Protein AF-A0A336LQJ3-F1 (afdb_monomer_lite)

Sequence (79 aa):
MKRFLLCLTIFFLLEFCPRIQCIGRDDDSSESNEAEPQQCQPGSVRENDCNTCTCGMDGIEYCTLALCYDKKNADQKFE

Structure (mmCIF, N/CA/C/O backbone):
data_AF-A0A336LQJ3-F1
#
_entry.id   AF-A0A336LQJ3-F1
#
loop_
_atom_site.group_PDB
_atom_site.id
_atom_site.type_symbol
_atom_site.label_atom_id
_atom_site.label_alt_id
_atom_site.label_comp_id
_atom_site.label_asym_id
_atom_site.label_entity_id
_atom_site.label_seq_id
_atom_site.pdbx_PDB_ins_code
_atom_site.Cartn_x
_atom_site.Cartn_y
_atom_site.Cartn_z
_atom_site.occupancy
_atom_site.B_iso_or_equiv
_atom_site.auth_seq_id
_atom_site.auth_co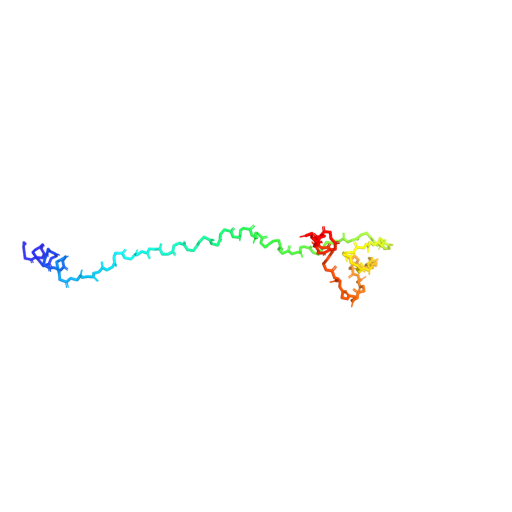mp_id
_atom_site.auth_asym_id
_atom_site.auth_atom_id
_atom_site.pdbx_PDB_model_num
ATOM 1 N N . MET A 1 1 ? 31.641 33.919 51.111 1.00 56.03 1 MET A N 1
ATOM 2 C CA . MET A 1 1 ? 30.571 33.455 52.030 1.00 56.03 1 MET A CA 1
ATOM 3 C C . MET A 1 1 ? 29.246 34.233 51.947 1.00 56.03 1 MET A C 1
ATOM 5 O O . MET A 1 1 ? 28.293 33.812 52.576 1.00 56.03 1 MET A O 1
ATOM 9 N N . LYS A 1 2 ? 29.113 35.305 51.142 1.00 44.72 2 LYS A N 1
ATOM 10 C CA . LYS A 1 2 ? 27.810 35.976 50.901 1.00 44.72 2 LYS A CA 1
ATOM 11 C C . LYS A 1 2 ? 26.974 35.376 49.757 1.00 44.72 2 LYS A C 1
ATOM 13 O O . LYS A 1 2 ? 25.770 35.574 49.718 1.00 44.72 2 LYS A O 1
ATOM 18 N N . ARG A 1 3 ? 27.593 34.598 48.859 1.00 46.56 3 ARG A N 1
ATOM 19 C CA . ARG A 1 3 ? 26.898 33.926 47.742 1.00 46.56 3 ARG A CA 1
ATOM 20 C C . ARG A 1 3 ? 26.161 32.645 48.155 1.00 46.56 3 ARG A C 1
ATOM 22 O O . ARG A 1 3 ? 25.163 32.307 47.542 1.00 46.56 3 ARG A O 1
ATOM 29 N N . PHE A 1 4 ? 26.616 31.977 49.219 1.00 49.72 4 PHE A N 1
ATOM 30 C CA . PHE A 1 4 ? 25.964 30.773 49.753 1.00 49.72 4 PHE A CA 1
ATOM 31 C C . PHE A 1 4 ? 24.656 31.097 50.493 1.00 49.72 4 PHE A C 1
ATOM 33 O O . PHE A 1 4 ? 23.682 30.367 50.357 1.00 49.72 4 PHE A O 1
ATOM 40 N N . LEU A 1 5 ? 24.602 32.230 51.208 1.00 52.09 5 LEU A N 1
ATOM 41 C CA . LEU A 1 5 ? 23.392 32.656 51.924 1.00 52.09 5 LEU A CA 1
ATOM 42 C C . LEU A 1 5 ? 22.252 33.078 50.980 1.00 52.09 5 LEU A C 1
ATOM 44 O O . LEU A 1 5 ? 21.092 32.866 51.305 1.00 52.09 5 LEU A O 1
ATOM 48 N N . LEU A 1 6 ? 22.588 33.614 49.801 1.00 53.38 6 LEU A N 1
ATOM 49 C CA . LEU A 1 6 ? 21.620 34.004 48.767 1.00 53.38 6 LEU A CA 1
ATOM 50 C C . LEU A 1 6 ? 20.850 32.798 48.205 1.00 53.38 6 LEU A C 1
ATOM 52 O O . LEU A 1 6 ? 19.694 32.931 47.824 1.00 53.38 6 LEU A O 1
ATOM 56 N N . CYS A 1 7 ? 21.468 31.615 48.189 1.00 53.69 7 CYS A N 1
ATOM 57 C CA . CYS A 1 7 ? 20.855 30.400 47.654 1.00 53.69 7 CYS A CA 1
ATOM 58 C C . CYS A 1 7 ? 19.832 29.784 48.629 1.00 53.69 7 CYS A C 1
ATOM 60 O O . CYS A 1 7 ? 18.778 29.316 48.208 1.00 53.69 7 CYS A O 1
ATOM 62 N N . LEU A 1 8 ? 20.094 29.848 49.942 1.00 56.25 8 LEU A N 1
ATOM 63 C CA . LEU A 1 8 ? 19.189 29.305 50.967 1.00 56.25 8 LEU A CA 1
ATOM 64 C C . LEU A 1 8 ? 17.914 30.144 51.141 1.00 56.25 8 LEU A C 1
ATOM 66 O O . LEU A 1 8 ? 16.858 29.599 51.445 1.00 56.25 8 LEU A O 1
ATOM 70 N N . THR A 1 9 ? 17.984 31.457 50.904 1.00 56.50 9 THR A N 1
ATOM 71 C CA . THR A 1 9 ? 16.809 32.344 50.960 1.00 56.50 9 THR A CA 1
ATOM 72 C C . THR A 1 9 ? 15.909 32.224 49.731 1.00 56.50 9 THR A C 1
ATOM 74 O O . THR A 1 9 ? 14.713 32.476 49.822 1.00 56.50 9 THR A O 1
ATOM 77 N N . ILE A 1 10 ? 16.466 31.818 48.584 1.00 57.94 10 ILE A N 1
ATOM 78 C CA . ILE A 1 10 ? 15.706 31.593 47.343 1.00 57.94 10 ILE A CA 1
ATOM 79 C C . ILE A 1 10 ? 14.925 30.266 47.413 1.00 57.94 10 ILE A C 1
ATOM 81 O O . ILE A 1 10 ? 13.850 30.164 46.831 1.00 57.94 10 ILE A O 1
ATOM 85 N N . PHE A 1 11 ? 15.406 29.291 48.195 1.00 56.81 11 PHE A N 1
ATOM 86 C CA . PHE A 1 11 ? 14.763 27.984 48.395 1.00 56.81 11 PHE A CA 1
ATOM 87 C C . PHE A 1 11 ? 13.417 28.032 49.143 1.00 56.81 11 PHE A C 1
ATOM 89 O O . PHE A 1 11 ? 12.605 27.133 48.967 1.00 56.81 11 PHE A O 1
ATOM 96 N N . PHE A 1 12 ? 13.170 29.052 49.974 1.00 57.91 12 PHE A N 1
ATOM 97 C CA . PHE A 1 12 ? 11.950 29.145 50.795 1.00 57.91 12 PHE A CA 1
ATOM 98 C C . PHE A 1 12 ? 10.859 30.059 50.222 1.00 57.91 12 PHE A C 1
ATOM 100 O O . PHE A 1 12 ? 9.724 29.999 50.683 1.00 57.91 12 PHE A O 1
ATOM 107 N N . LEU A 1 13 ? 11.181 30.924 49.255 1.00 65.12 13 LEU A N 1
ATOM 108 C CA . LEU A 1 13 ? 10.247 31.945 48.751 1.00 65.12 13 LEU A CA 1
ATOM 109 C C . LEU A 1 13 ? 9.718 31.676 47.350 1.00 65.12 13 LEU A C 1
ATOM 111 O O . LEU A 1 13 ? 8.858 32.409 46.866 1.00 65.12 13 LEU A O 1
ATOM 115 N N . LEU A 1 14 ? 10.223 30.644 46.689 1.00 54.38 14 LEU A N 1
ATOM 116 C CA . LEU A 1 14 ? 9.732 30.256 45.389 1.00 54.38 14 LEU A CA 1
ATOM 117 C C . LEU A 1 14 ? 9.230 28.830 45.529 1.00 54.38 14 LEU A C 1
ATOM 119 O O . LEU A 1 14 ? 10.006 27.879 45.584 1.00 54.38 14 LEU A O 1
ATOM 123 N N . GLU A 1 15 ? 7.904 28.738 45.587 1.00 57.44 15 GLU A N 1
ATOM 124 C CA . GLU A 1 15 ? 7.047 27.753 44.920 1.00 57.44 15 GLU A CA 1
ATOM 125 C C . GLU A 1 15 ? 7.552 27.467 43.486 1.00 57.44 15 GLU A C 1
ATOM 127 O O . GLU A 1 15 ? 6.870 27.659 42.480 1.00 57.44 15 GLU A O 1
ATOM 132 N N . PHE A 1 16 ? 8.806 27.044 43.358 1.00 53.97 16 PHE A N 1
ATOM 133 C CA . PHE A 1 16 ? 9.335 26.426 42.171 1.00 53.97 16 PHE A CA 1
ATOM 134 C C . PHE A 1 16 ? 8.824 25.006 42.228 1.00 53.97 16 PHE A C 1
ATOM 136 O O . PHE A 1 16 ? 9.450 24.134 42.826 1.00 53.97 16 PHE A O 1
ATOM 143 N N . CYS A 1 17 ? 7.667 24.800 41.601 1.00 57.19 17 CYS A N 1
ATOM 144 C CA . CYS A 1 17 ? 7.284 23.517 41.039 1.00 57.19 17 CYS A CA 1
ATOM 145 C C . CYS A 1 17 ? 8.565 22.864 40.488 1.00 57.19 17 CYS A C 1
ATOM 147 O O . CYS A 1 17 ? 9.127 23.397 39.521 1.00 57.19 17 CYS A O 1
ATOM 149 N N . PRO A 1 18 ? 9.118 21.818 41.138 1.00 58.84 18 PRO A N 1
ATOM 150 C CA . PRO A 1 18 ? 10.366 21.211 40.715 1.00 58.84 18 PRO A CA 1
ATOM 151 C C . PRO A 1 18 ? 10.051 20.487 39.421 1.00 58.84 18 PRO A C 1
ATOM 153 O O . PRO A 1 18 ? 9.614 19.349 39.463 1.00 58.84 18 PRO A O 1
ATOM 156 N N . ARG A 1 19 ? 10.162 21.220 38.307 1.00 55.53 19 ARG A N 1
ATOM 157 C CA . ARG A 1 19 ? 10.028 20.819 36.908 1.00 55.53 19 ARG A CA 1
ATOM 158 C C . ARG A 1 19 ? 9.681 19.336 36.775 1.00 55.53 19 ARG A C 1
ATOM 160 O O . ARG A 1 19 ? 10.558 18.519 36.509 1.00 55.53 19 ARG A O 1
ATOM 167 N N . ILE A 1 20 ? 8.407 19.008 37.017 1.00 59.91 20 ILE A N 1
ATOM 168 C CA . ILE A 1 20 ? 7.862 17.687 36.734 1.00 59.91 20 ILE A CA 1
ATOM 169 C C . ILE A 1 20 ? 8.100 17.522 35.244 1.00 59.91 20 ILE A C 1
ATOM 171 O O . ILE A 1 20 ? 7.499 18.207 34.416 1.00 59.91 20 ILE A O 1
ATOM 175 N N . GLN A 1 21 ? 9.088 16.701 34.911 1.00 52.00 21 GLN A N 1
ATOM 176 C CA . GLN A 1 21 ? 9.307 16.260 33.556 1.00 52.00 21 GLN A CA 1
ATOM 177 C C . GLN A 1 21 ? 8.079 15.417 33.229 1.00 52.00 21 GLN A C 1
ATOM 179 O O . GLN A 1 21 ? 7.984 14.267 33.653 1.00 52.00 21 GLN A O 1
ATOM 184 N N . CYS A 1 22 ? 7.105 15.997 32.532 1.00 57.88 22 CYS A N 1
ATOM 185 C CA . CYS A 1 22 ? 6.098 15.204 31.852 1.00 57.88 22 CYS A CA 1
ATOM 186 C C . CYS A 1 22 ? 6.849 14.389 30.796 1.00 57.88 22 CYS A C 1
ATOM 188 O O . CYS A 1 22 ? 7.105 14.873 29.696 1.00 57.88 22 CYS A O 1
ATOM 190 N N . ILE A 1 23 ? 7.277 13.179 31.154 1.00 65.69 23 ILE A N 1
ATOM 191 C CA . ILE A 1 23 ? 7.594 12.151 30.173 1.00 65.69 23 ILE A CA 1
ATOM 192 C C . ILE A 1 23 ? 6.231 11.718 29.648 1.00 65.69 23 ILE A C 1
ATOM 194 O O . ILE A 1 23 ? 5.526 10.937 30.286 1.00 65.69 23 ILE A O 1
ATOM 198 N N . GLY A 1 24 ? 5.819 12.305 28.525 1.00 58.94 24 GLY A N 1
ATOM 199 C CA . GLY A 1 24 ? 4.821 11.666 27.684 1.00 58.94 24 GLY A CA 1
ATOM 200 C C . GLY A 1 24 ? 5.410 10.329 27.263 1.00 58.94 24 GLY A C 1
ATOM 201 O O . GLY A 1 24 ? 6.482 10.289 26.660 1.00 58.94 24 GLY A O 1
ATOM 202 N N . ARG A 1 25 ? 4.769 9.231 27.662 1.00 54.75 25 ARG A N 1
ATOM 203 C CA . ARG A 1 25 ? 5.086 7.916 27.122 1.00 5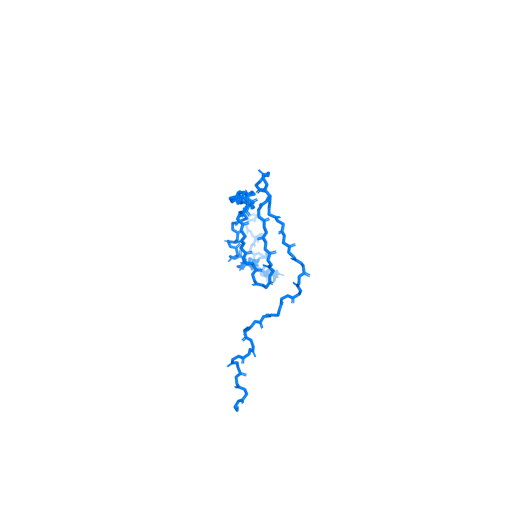4.75 25 ARG A CA 1
ATOM 204 C C . ARG A 1 25 ? 4.399 7.801 25.771 1.00 54.75 25 ARG A C 1
ATOM 206 O O . ARG A 1 25 ? 3.394 7.111 25.658 1.00 54.75 25 ARG A O 1
ATOM 213 N N . ASP A 1 26 ? 4.958 8.470 24.775 1.00 57.34 26 ASP A N 1
ATOM 214 C CA . ASP A 1 26 ? 4.733 8.093 23.385 1.00 57.34 26 ASP A CA 1
ATOM 215 C C . ASP A 1 26 ? 5.764 7.005 23.051 1.00 57.34 26 ASP A C 1
ATOM 217 O O . ASP A 1 26 ? 6.652 7.181 22.224 1.00 57.34 26 ASP A O 1
ATOM 221 N N . ASP A 1 27 ? 5.657 5.862 23.743 1.00 57.09 27 ASP A N 1
ATOM 222 C CA . ASP A 1 27 ? 6.190 4.593 23.238 1.00 57.09 27 ASP A CA 1
ATOM 223 C C . ASP A 1 27 ? 5.226 4.105 22.144 1.00 57.09 27 ASP A C 1
ATOM 225 O O . ASP A 1 27 ? 4.634 3.032 22.258 1.00 57.09 27 ASP A O 1
ATOM 229 N N . ASP A 1 28 ? 5.027 4.907 21.099 1.00 51.72 28 ASP A N 1
ATOM 230 C CA . ASP A 1 28 ? 4.737 4.333 19.797 1.00 51.72 28 ASP A CA 1
ATOM 231 C C . ASP A 1 28 ? 6.080 4.261 19.087 1.00 51.72 28 ASP A C 1
ATOM 233 O O . ASP A 1 28 ? 6.495 5.136 18.330 1.00 51.72 28 ASP A O 1
ATOM 237 N N . SER A 1 29 ? 6.796 3.182 19.388 1.00 56.53 29 SER A N 1
ATOM 238 C CA . SER A 1 29 ? 7.792 2.639 18.476 1.00 56.53 29 SER A CA 1
ATOM 239 C C . SER A 1 29 ? 7.062 2.066 17.257 1.00 56.53 29 SER A C 1
ATOM 241 O O . SER A 1 29 ? 7.231 0.909 16.890 1.00 56.53 29 SER A O 1
ATOM 243 N N . SER A 1 30 ? 6.282 2.902 16.571 1.00 55.28 30 SER A N 1
ATOM 244 C CA . SER A 1 30 ? 6.219 2.833 15.130 1.00 55.28 30 SER A CA 1
ATOM 245 C C . SER A 1 30 ? 7.560 3.384 14.668 1.00 55.28 30 SER A C 1
ATOM 247 O O . SER A 1 30 ? 7.714 4.560 14.339 1.00 55.28 30 SER A O 1
ATOM 249 N N . GLU A 1 31 ? 8.570 2.518 14.717 1.00 56.44 31 GLU A N 1
ATOM 250 C CA . GLU A 1 31 ? 9.641 2.560 13.743 1.00 56.44 31 GLU A CA 1
ATOM 251 C C . GLU A 1 31 ? 8.930 2.818 12.419 1.00 56.44 31 GLU A C 1
ATOM 253 O O . GLU A 1 31 ? 8.130 1.992 11.959 1.00 56.44 31 GLU A O 1
ATOM 258 N N . SER A 1 32 ? 9.067 4.046 11.911 1.00 49.88 32 SER A N 1
ATOM 259 C CA . SER A 1 32 ? 8.606 4.385 10.586 1.00 49.88 32 SER A CA 1
ATOM 260 C C . SER A 1 32 ? 9.462 3.515 9.696 1.00 49.88 32 SER A C 1
ATOM 262 O O . SER A 1 32 ? 10.546 3.904 9.278 1.00 49.88 32 SER A O 1
ATOM 264 N N . ASN A 1 33 ? 8.985 2.298 9.456 1.00 57.16 33 ASN A N 1
ATOM 265 C CA . ASN A 1 33 ? 9.211 1.650 8.200 1.00 57.16 33 ASN A CA 1
ATOM 266 C C . ASN A 1 33 ? 8.708 2.707 7.224 1.00 57.16 33 ASN A C 1
ATOM 268 O O . ASN A 1 33 ? 7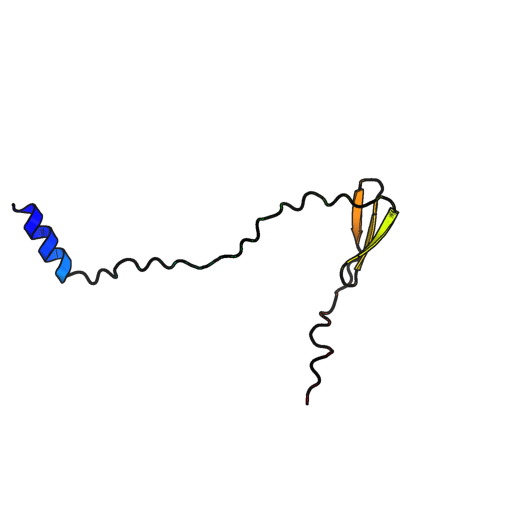.501 2.824 6.994 1.00 57.16 33 ASN A O 1
ATOM 272 N N . GLU A 1 34 ? 9.616 3.552 6.718 1.00 52.66 34 GLU A N 1
ATOM 273 C CA . GLU A 1 34 ? 9.472 4.003 5.354 1.00 52.66 34 GLU A CA 1
ATOM 274 C C . GLU A 1 34 ? 9.047 2.741 4.631 1.00 52.66 34 GLU A C 1
ATOM 276 O O . GLU A 1 34 ? 9.764 1.738 4.674 1.00 52.66 34 GLU A O 1
ATOM 281 N N . ALA A 1 35 ? 7.799 2.729 4.165 1.00 57.09 35 ALA A N 1
ATOM 282 C CA . ALA A 1 35 ? 7.287 1.634 3.387 1.00 57.09 35 ALA A CA 1
ATOM 283 C C . ALA A 1 35 ? 8.207 1.588 2.174 1.00 57.09 35 ALA A C 1
ATOM 285 O O . ALA A 1 35 ? 7.998 2.308 1.197 1.00 57.09 35 ALA A O 1
ATOM 286 N N . GLU A 1 36 ? 9.288 0.811 2.283 1.00 58.06 36 GLU A N 1
ATOM 287 C CA . GLU A 1 36 ? 10.040 0.358 1.140 1.00 58.06 36 GLU A CA 1
ATOM 288 C C . GLU A 1 36 ? 8.947 -0.155 0.215 1.00 58.06 36 GLU A C 1
ATOM 290 O O . GLU A 1 36 ? 8.087 -0.909 0.698 1.00 58.06 36 GLU A O 1
ATOM 295 N N . PRO A 1 37 ? 8.858 0.353 -1.025 1.00 60.22 37 PRO A N 1
ATOM 296 C CA . PRO A 1 37 ? 7.769 -0.010 -1.909 1.00 60.22 37 PRO A CA 1
ATOM 297 C C . PRO A 1 37 ? 7.750 -1.530 -1.940 1.00 60.22 37 PRO A C 1
ATOM 299 O O . PRO A 1 37 ? 8.692 -2.131 -2.454 1.00 60.22 37 PRO A O 1
ATOM 302 N N . GLN A 1 38 ? 6.754 -2.144 -1.285 1.00 63.34 38 GLN A N 1
ATOM 303 C CA . GLN A 1 38 ? 6.686 -3.592 -1.184 1.00 63.34 38 GLN A CA 1
ATOM 304 C C . GLN A 1 38 ? 6.532 -4.067 -2.617 1.00 63.34 38 GLN A C 1
ATOM 306 O O . GLN A 1 38 ? 5.445 -3.972 -3.185 1.00 63.34 38 GLN A O 1
ATOM 311 N N . GLN A 1 39 ? 7.638 -4.502 -3.221 1.00 79.75 39 GLN A N 1
ATOM 312 C CA . GLN A 1 39 ? 7.624 -5.016 -4.574 1.00 79.75 39 GLN A CA 1
ATOM 313 C C . GLN A 1 39 ? 6.703 -6.226 -4.564 1.00 79.75 39 GLN A C 1
ATOM 315 O O . GLN A 1 39 ? 6.982 -7.249 -3.938 1.00 79.75 39 GLN A O 1
ATOM 320 N N . CYS A 1 40 ? 5.560 -6.077 -5.218 1.00 90.56 40 CYS A N 1
ATOM 321 C CA . CYS A 1 40 ? 4.616 -7.157 -5.401 1.00 90.56 40 CYS A CA 1
ATOM 322 C C . CYS A 1 40 ? 5.061 -8.026 -6.588 1.00 90.56 40 CYS A C 1
ATOM 324 O O . CYS A 1 40 ? 5.830 -7.599 -7.452 1.00 90.56 40 CYS A O 1
ATOM 326 N N . GLN A 1 41 ? 4.585 -9.270 -6.648 1.00 94.12 41 GLN A N 1
ATOM 327 C CA . GLN A 1 41 ? 4.866 -10.147 -7.783 1.00 94.12 41 GLN A CA 1
ATOM 328 C C . GLN A 1 41 ? 4.013 -9.724 -8.994 1.00 94.12 41 GLN A C 1
ATOM 330 O O . GLN A 1 41 ? 2.786 -9.754 -8.874 1.00 94.12 41 GLN A O 1
ATOM 335 N N . PRO A 1 42 ? 4.592 -9.391 -10.163 1.00 95.81 42 PRO A N 1
ATOM 336 C CA . PRO A 1 42 ? 3.828 -8.985 -11.341 1.00 95.81 42 PRO A CA 1
ATOM 337 C C . PRO A 1 42 ? 2.703 -9.956 -11.707 1.00 95.81 42 PRO A C 1
ATOM 339 O O . PRO A 1 42 ? 2.920 -11.165 -11.798 1.00 95.81 42 PRO A O 1
ATOM 342 N N . GLY A 1 43 ? 1.500 -9.423 -11.921 1.00 94.56 43 GLY A N 1
ATOM 343 C CA . GLY A 1 43 ? 0.306 -10.208 -12.243 1.00 94.56 43 GLY A CA 1
ATOM 344 C C . GLY A 1 43 ? -0.337 -10.921 -11.049 1.00 94.56 43 GLY A C 1
ATOM 345 O O . GLY A 1 43 ? -1.360 -11.581 -11.227 1.00 94.56 43 GLY A O 1
ATOM 346 N N . SER A 1 44 ? 0.222 -10.795 -9.841 1.00 95.81 44 SER A N 1
ATOM 347 C CA . SER A 1 44 ? -0.448 -11.271 -8.630 1.00 95.81 44 SER A CA 1
ATOM 348 C C . SER A 1 44 ? -1.684 -10.425 -8.317 1.00 95.81 44 SER A C 1
ATOM 350 O O . SER A 1 44 ? -1.714 -9.217 -8.566 1.00 95.81 44 SER A O 1
ATOM 352 N N . VAL A 1 45 ? -2.708 -11.082 -7.772 1.00 95.69 45 VAL A N 1
ATOM 353 C CA . VAL A 1 45 ? -3.936 -10.451 -7.280 1.00 95.69 45 VAL A CA 1
ATOM 354 C C . VAL A 1 45 ? -4.100 -10.842 -5.820 1.00 95.69 45 VAL A C 1
ATOM 356 O O . VAL A 1 45 ? -4.032 -12.027 -5.489 1.00 95.69 45 VAL A O 1
ATOM 359 N N . ARG A 1 46 ? -4.304 -9.853 -4.952 1.00 94.44 46 ARG A N 1
ATOM 360 C CA . ARG A 1 46 ? -4.545 -10.052 -3.521 1.00 94.44 46 ARG A CA 1
ATOM 361 C C . ARG A 1 46 ? -5.690 -9.175 -3.037 1.00 94.44 46 ARG A C 1
ATOM 363 O O . ARG A 1 46 ? -6.011 -8.167 -3.657 1.00 94.44 46 ARG A O 1
ATOM 370 N N . GLU A 1 47 ? -6.293 -9.558 -1.923 1.00 93.62 47 GLU A N 1
ATOM 371 C CA . GLU A 1 47 ? -7.263 -8.716 -1.226 1.00 93.62 47 GLU A CA 1
ATOM 372 C C . GLU A 1 47 ? -6.573 -8.020 -0.053 1.00 93.62 47 GLU A C 1
ATOM 374 O O . GLU A 1 47 ? -5.862 -8.659 0.726 1.00 93.62 47 GLU A O 1
ATOM 379 N N . ASN A 1 48 ? -6.767 -6.708 0.046 1.00 90.19 48 ASN A N 1
ATOM 380 C CA . ASN A 1 48 ? -6.363 -5.892 1.180 1.00 90.19 48 ASN A CA 1
ATOM 381 C C . ASN A 1 48 ? -7.633 -5.295 1.794 1.00 90.19 48 ASN A C 1
ATOM 383 O O . ASN A 1 48 ? -8.301 -4.461 1.177 1.00 90.19 48 ASN A O 1
ATOM 387 N N . ASP A 1 49 ? -8.009 -5.788 2.971 1.00 90.56 49 ASP A N 1
ATOM 388 C CA . ASP A 1 49 ? -9.341 -5.615 3.554 1.00 90.56 49 ASP A CA 1
ATOM 389 C C . ASP A 1 49 ? -10.461 -6.075 2.604 1.00 90.56 49 ASP A C 1
ATOM 391 O O . ASP A 1 49 ? -10.613 -7.264 2.337 1.00 90.56 49 ASP A O 1
ATOM 395 N N . CYS A 1 50 ? -11.270 -5.139 2.111 1.00 94.06 50 CYS A N 1
ATOM 396 C CA . CYS A 1 50 ? -12.326 -5.380 1.131 1.00 94.06 50 CYS A CA 1
ATOM 397 C C . CYS A 1 50 ? -11.926 -4.962 -0.289 1.00 94.06 50 CYS A C 1
ATOM 399 O O . CYS A 1 50 ? -12.730 -5.076 -1.213 1.00 94.06 50 CYS A O 1
ATOM 401 N N . ASN A 1 51 ? -10.718 -4.423 -0.455 1.00 95.12 51 ASN A N 1
ATOM 402 C CA . ASN A 1 51 ? -10.232 -3.946 -1.733 1.00 95.12 51 ASN A CA 1
ATOM 403 C C . ASN A 1 51 ? -9.459 -5.038 -2.456 1.00 95.12 51 ASN A C 1
ATOM 405 O O . ASN A 1 51 ? -8.606 -5.707 -1.878 1.00 95.12 51 ASN A O 1
ATOM 409 N N . THR A 1 52 ? -9.731 -5.187 -3.747 1.00 96.00 52 THR A N 1
ATOM 410 C CA . THR A 1 52 ? -8.956 -6.071 -4.612 1.00 96.00 52 THR A CA 1
ATOM 411 C C . THR A 1 52 ? -7.798 -5.283 -5.197 1.00 96.00 52 THR A C 1
ATOM 413 O O . THR A 1 52 ? -7.997 -4.228 -5.801 1.00 96.00 52 THR A O 1
ATOM 416 N N . CYS A 1 53 ? -6.594 -5.812 -5.031 1.00 96.81 53 CYS A N 1
ATOM 417 C CA . CYS A 1 53 ? -5.355 -5.215 -5.484 1.00 96.81 53 CYS A CA 1
ATOM 418 C C . CYS A 1 53 ? -4.669 -6.110 -6.515 1.00 96.81 53 CYS A C 1
ATOM 420 O O . CYS A 1 53 ? -4.631 -7.331 -6.367 1.00 96.81 53 CYS A O 1
ATOM 422 N N . THR A 1 54 ? -4.133 -5.506 -7.574 1.00 96.38 54 THR A N 1
ATOM 423 C CA . THR A 1 54 ? -3.377 -6.194 -8.627 1.00 96.38 54 THR A CA 1
ATOM 424 C C . THR A 1 54 ? -1.994 -5.584 -8.754 1.00 96.38 54 THR A C 1
ATOM 426 O O . THR A 1 54 ? -1.850 -4.363 -8.776 1.00 96.38 54 THR A O 1
ATOM 429 N N . CYS A 1 55 ? -0.984 -6.435 -8.886 1.00 96.38 55 CYS A N 1
ATOM 430 C CA . CYS A 1 55 ? 0.380 -5.997 -9.115 1.00 96.38 55 CYS A CA 1
ATOM 431 C C . CYS A 1 55 ? 0.670 -5.773 -10.604 1.00 96.38 55 CYS A C 1
ATOM 433 O O . CYS A 1 55 ? 0.549 -6.696 -11.420 1.00 96.38 55 CYS A O 1
ATOM 435 N N . GLY A 1 56 ? 1.097 -4.561 -10.947 1.00 93.50 56 GLY A N 1
ATOM 436 C CA . GLY A 1 56 ? 1.600 -4.198 -12.263 1.00 93.50 56 GLY A CA 1
ATOM 437 C C . GLY A 1 56 ? 2.938 -4.853 -12.601 1.00 93.50 56 GLY A C 1
ATOM 438 O O . GLY A 1 56 ? 3.623 -5.440 -11.765 1.00 93.50 56 GLY A O 1
ATOM 439 N N . MET A 1 57 ? 3.333 -4.750 -13.870 1.00 94.69 57 MET A N 1
ATOM 440 C CA . MET A 1 57 ? 4.640 -5.241 -14.331 1.00 94.69 57 MET A CA 1
ATOM 441 C C . MET A 1 57 ? 5.819 -4.421 -13.798 1.00 94.69 57 MET A C 1
ATOM 443 O O . MET A 1 57 ? 6.943 -4.909 -13.762 1.00 94.69 57 MET A O 1
ATOM 447 N N . ASP A 1 58 ? 5.552 -3.187 -13.393 1.00 92.88 58 ASP A N 1
ATOM 448 C CA . ASP A 1 58 ? 6.470 -2.271 -12.722 1.00 92.88 58 ASP A CA 1
ATOM 449 C C . ASP A 1 58 ? 6.667 -2.598 -11.232 1.00 92.88 58 ASP A C 1
ATOM 451 O O . ASP A 1 58 ? 7.468 -1.945 -10.566 1.00 92.88 58 ASP A O 1
ATOM 455 N N . GLY A 1 59 ? 5.966 -3.612 -10.708 1.00 91.44 59 GLY A N 1
ATOM 456 C CA . GLY A 1 59 ? 5.987 -3.957 -9.289 1.00 91.44 59 GLY A CA 1
ATOM 457 C C . GLY A 1 59 ? 5.187 -2.982 -8.424 1.00 91.44 59 GLY A C 1
ATOM 458 O O . GLY A 1 59 ? 5.361 -2.990 -7.206 1.00 91.44 59 GLY A O 1
ATOM 459 N N . ILE A 1 60 ? 4.335 -2.147 -9.038 1.00 91.62 60 ILE A N 1
ATOM 460 C CA . ILE A 1 60 ? 3.427 -1.230 -8.345 1.00 91.62 60 ILE A CA 1
ATOM 461 C C . ILE A 1 60 ? 2.069 -1.904 -8.169 1.00 91.62 60 ILE A C 1
ATOM 463 O O . ILE A 1 60 ? 1.522 -2.516 -9.086 1.00 91.62 60 ILE A O 1
ATOM 467 N N . GLU A 1 61 ? 1.506 -1.780 -6.974 1.00 93.50 61 GLU A N 1
ATOM 468 C CA . GLU A 1 61 ? 0.183 -2.302 -6.665 1.00 93.50 61 GLU A CA 1
ATOM 469 C C . GLU A 1 61 ? -0.924 -1.282 -6.969 1.00 93.50 61 GLU A C 1
ATOM 471 O O . GLU A 1 61 ? -0.832 -0.108 -6.610 1.00 93.50 61 GLU A O 1
ATOM 476 N N . TYR A 1 62 ? -2.010 -1.756 -7.583 1.00 93.75 62 TYR A N 1
ATOM 477 C CA . TYR A 1 62 ? -3.207 -0.973 -7.879 1.00 93.75 62 TYR A CA 1
ATOM 478 C C . TYR A 1 62 ? -4.431 -1.613 -7.227 1.00 93.75 62 TYR A C 1
ATOM 480 O O . TYR A 1 62 ? -4.792 -2.740 -7.567 1.00 93.75 62 TYR A O 1
ATOM 488 N N . CYS A 1 63 ? -5.085 -0.887 -6.322 1.00 96.44 63 CYS A N 1
ATOM 489 C CA . CYS A 1 63 ? -6.242 -1.362 -5.564 1.00 96.44 63 CYS A CA 1
ATOM 490 C C . CYS A 1 63 ? -7.541 -0.661 -5.971 1.00 96.44 63 CYS A C 1
ATOM 492 O O . CYS A 1 63 ? -7.542 0.507 -6.367 1.00 96.44 63 CYS A O 1
ATOM 494 N N . THR A 1 64 ? -8.670 -1.352 -5.804 1.00 95.81 64 THR A N 1
ATOM 495 C CA . THR A 1 64 ? -9.985 -0.698 -5.759 1.00 95.81 64 THR A CA 1
ATOM 496 C C . THR A 1 64 ? -10.081 0.251 -4.557 1.00 95.81 64 THR A C 1
ATOM 498 O O . THR A 1 64 ? -9.295 0.157 -3.617 1.00 95.81 64 THR A O 1
ATOM 501 N N . LEU A 1 65 ? -11.056 1.166 -4.579 1.00 94.50 65 LEU A N 1
ATOM 502 C CA . LEU A 1 65 ? -11.301 2.146 -3.510 1.00 94.50 65 LEU A CA 1
ATOM 503 C C . LEU A 1 65 ? -12.709 1.989 -2.919 1.00 94.50 65 LEU A C 1
ATOM 505 O O . LEU A 1 65 ? -13.500 2.930 -2.869 1.00 94.50 65 LEU A O 1
ATOM 509 N N . ALA A 1 66 ? -13.045 0.770 -2.514 1.00 94.25 66 ALA A N 1
ATOM 510 C CA . ALA A 1 66 ? -14.238 0.490 -1.737 1.00 94.25 66 ALA A CA 1
ATOM 511 C C . ALA A 1 66 ? -14.046 0.958 -0.287 1.00 94.25 66 ALA A C 1
ATOM 513 O O . ALA A 1 66 ? -12.984 0.779 0.315 1.00 94.25 66 ALA A O 1
ATOM 514 N N . LEU A 1 67 ? -15.103 1.546 0.276 1.00 93.81 67 LEU A N 1
ATOM 515 C CA . LEU A 1 67 ? -15.165 1.856 1.698 1.00 93.81 67 LEU A CA 1
ATOM 516 C C . LEU A 1 67 ? -15.359 0.545 2.470 1.00 93.81 67 LEU A C 1
ATOM 518 O O . LEU A 1 67 ? -16.429 -0.062 2.405 1.00 93.81 67 LEU A O 1
ATOM 522 N N . CYS A 1 68 ? -14.323 0.104 3.179 1.00 93.69 68 CYS A N 1
ATOM 523 C CA . CYS A 1 68 ? -14.384 -1.111 3.980 1.00 93.69 68 CYS A CA 1
ATOM 524 C C . CYS A 1 68 ? -15.011 -0.817 5.345 1.00 93.69 68 CYS A C 1
ATOM 526 O O . CYS A 1 68 ? -14.599 0.108 6.041 1.00 93.69 68 CYS A O 1
ATOM 528 N N . TYR A 1 69 ? -16.011 -1.607 5.731 1.00 87.56 69 TYR A N 1
ATOM 529 C CA . TYR A 1 69 ? -16.569 -1.564 7.080 1.00 87.56 69 TYR A CA 1
ATOM 530 C C . TYR A 1 69 ? -15.771 -2.482 8.007 1.00 87.56 69 TYR A C 1
ATOM 532 O O . TYR A 1 69 ? -15.503 -3.637 7.664 1.00 87.56 69 TYR A O 1
ATOM 540 N N . ASP A 1 70 ? -15.455 -1.997 9.207 1.00 81.56 70 ASP A N 1
ATOM 541 C CA . ASP A 1 70 ? -14.847 -2.812 10.253 1.00 81.56 70 ASP A CA 1
ATOM 542 C C . ASP A 1 70 ? -15.799 -3.936 10.675 1.00 81.56 70 ASP A C 1
ATOM 544 O O . ASP A 1 70 ? -16.837 -3.706 11.300 1.00 81.56 70 ASP A O 1
ATOM 548 N N . LYS A 1 71 ? -15.421 -5.189 10.412 1.00 65.56 71 LYS A 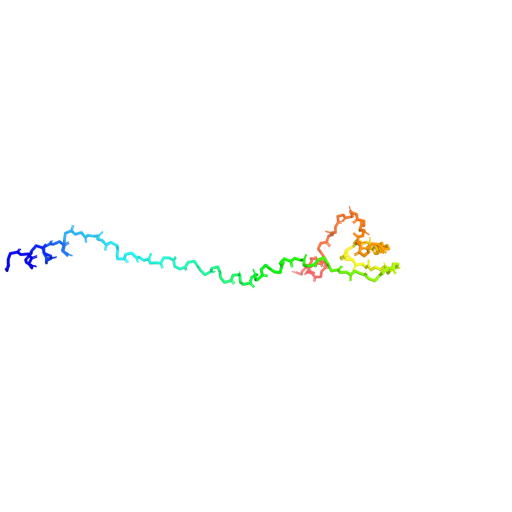N 1
ATOM 549 C CA . LYS A 1 71 ? -16.186 -6.363 10.869 1.00 65.56 71 LYS A CA 1
ATOM 550 C C . LYS A 1 71 ? -16.135 -6.576 12.389 1.00 65.56 71 LYS A C 1
ATOM 552 O O . LYS A 1 71 ? -16.797 -7.475 12.893 1.00 65.56 71 LYS A O 1
ATOM 557 N N . LYS A 1 72 ? -15.406 -5.739 13.141 1.00 61.25 72 LYS A N 1
ATOM 558 C CA . LYS A 1 72 ? -15.243 -5.866 14.603 1.00 61.25 72 LYS A CA 1
ATOM 559 C C . LYS A 1 72 ? -16.542 -5.699 15.406 1.00 61.25 72 LYS A C 1
ATOM 561 O O . LYS A 1 72 ? -16.546 -6.021 16.586 1.00 61.25 72 LYS A O 1
ATOM 566 N N . ASN A 1 73 ? -17.632 -5.250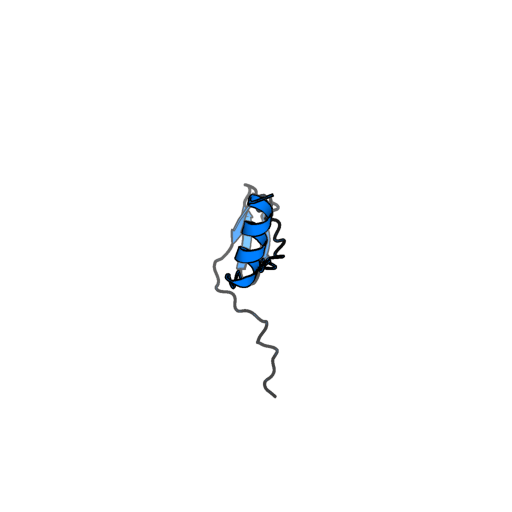 14.779 1.00 56.44 73 ASN A N 1
ATOM 567 C CA . ASN A 1 73 ? -18.913 -4.996 15.447 1.00 56.44 73 ASN A CA 1
ATOM 568 C C . ASN A 1 73 ? -20.080 -5.875 14.960 1.00 56.44 73 ASN A C 1
ATOM 570 O O . ASN A 1 73 ? -21.213 -5.636 15.364 1.00 56.44 73 ASN A O 1
ATOM 574 N N . ALA A 1 74 ? -19.847 -6.884 14.113 1.00 56.88 74 ALA A N 1
ATOM 575 C CA . ALA A 1 74 ? -20.916 -7.806 13.698 1.00 56.88 74 ALA A CA 1
ATOM 576 C C . ALA A 1 74 ? -21.131 -8.975 14.682 1.00 56.88 74 ALA A C 1
ATOM 578 O O . ALA A 1 74 ? -22.189 -9.598 14.657 1.00 56.88 74 ALA A O 1
ATOM 579 N N . ASP A 1 75 ? -20.165 -9.219 15.577 1.00 60.12 75 ASP A N 1
ATOM 580 C CA . ASP A 1 75 ? -20.204 -10.310 16.562 1.00 60.12 75 ASP A CA 1
ATOM 581 C C . ASP A 1 75 ? -20.423 -9.837 18.013 1.00 60.12 75 ASP A C 1
ATOM 583 O O . ASP A 1 75 ? -20.568 -10.665 18.914 1.00 60.12 75 ASP A O 1
ATOM 587 N N . GLN A 1 76 ? -20.524 -8.524 18.276 1.00 62.97 76 GLN A N 1
ATOM 588 C CA . GLN A 1 76 ? -21.090 -8.042 19.543 1.00 62.97 76 GLN A CA 1
ATOM 589 C C . GLN A 1 76 ? -22.614 -8.147 19.477 1.00 62.97 76 GLN A C 1
ATOM 591 O O . GLN A 1 76 ? -23.346 -7.182 19.265 1.00 62.97 76 GLN A O 1
ATOM 596 N N . LYS A 1 77 ? -23.080 -9.385 19.635 1.00 57.81 77 LYS A N 1
ATOM 597 C CA . LYS A 1 77 ? -24.463 -9.728 19.934 1.00 57.81 77 LYS A CA 1
ATOM 598 C C . LYS A 1 77 ? -24.903 -8.875 21.132 1.00 57.81 77 LYS A C 1
ATOM 600 O O . LYS A 1 77 ? -24.379 -9.039 22.230 1.00 57.81 77 LYS A O 1
ATOM 605 N N . PHE A 1 78 ? -25.810 -7.931 20.891 1.00 60.75 78 PHE A N 1
ATOM 606 C CA . PHE 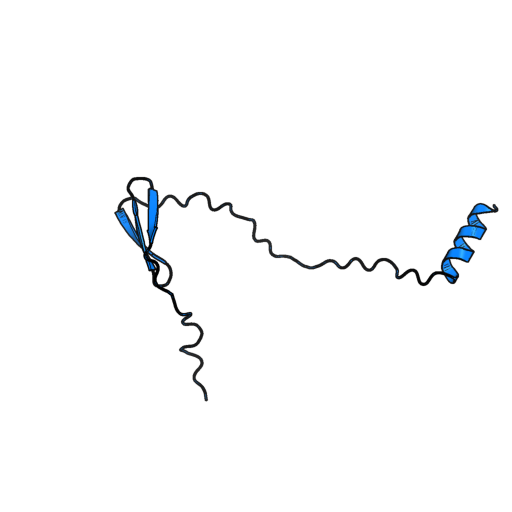A 1 78 ? -26.599 -7.298 21.945 1.00 60.75 78 PHE A CA 1
ATOM 607 C C . PHE A 1 78 ? -27.367 -8.424 22.648 1.00 60.75 78 PHE A C 1
ATOM 609 O O . PHE A 1 78 ? -28.232 -9.050 22.032 1.00 60.75 78 PHE A O 1
ATOM 616 N N . GLU A 1 79 ? -27.002 -8.710 23.893 1.00 51.69 79 GLU A N 1
ATOM 617 C CA . GLU A 1 79 ? -27.766 -9.549 24.818 1.00 51.69 79 GLU A CA 1
ATOM 618 C C . GLU A 1 79 ? -28.247 -8.679 25.981 1.00 51.69 79 GLU A C 1
ATOM 620 O O . GLU A 1 79 ? -27.455 -7.817 26.436 1.00 51.69 79 GLU A O 1
#

InterPro domains:
  IPR008037 Pacifastin domain [PF05375] (39-75)
  IPR008037 Pacifastin domain [PS51446] (37-71)
  IPR036201 Pacifastin domain superfamily [SSF57283] (38-70)

pLDDT: mean 71.37, std 18.4, range [44.72, 96.81]

Foldseek 3Di:
DVVVVVVVVVVPPDPPPVPPPPPPPPPPPPPPPPVPLQQDDAQDWDDDQNWIWHAHPVSHIDIDDDDHDDPPPVPPPDD

Radius of gyration: 29.28 Å; chains: 1; bounding box: 58×47×66 Å

Secondary structure (DSSP, 8-state):
-HHHHHHHHHHHH--------------------------PPTT-EEEETTEEEEE-TTS-EEE-------GGGSS----

Organism: Culicoides sonorensis (NCBI:txid179676)